Protein AF-E6LEN3-F1 (afdb_monomer_lite)

Radius of gyration: 14.25 Å; chains: 1; bounding box: 33×23×40 Å

Structure (mmCIF, N/CA/C/O backbone):
data_AF-E6LEN3-F1
#
_entry.id   AF-E6LEN3-F1
#
loop_
_atom_site.group_PDB
_atom_site.id
_atom_site.type_symbol
_atom_site.label_atom_id
_atom_site.label_alt_id
_a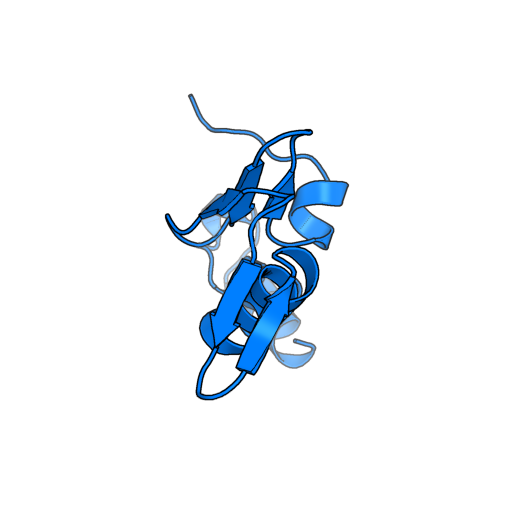tom_site.label_comp_id
_atom_site.label_asym_id
_atom_site.label_entity_id
_atom_site.label_seq_id
_atom_site.pdbx_PDB_ins_code
_atom_site.Cartn_x
_atom_site.Cartn_y
_atom_site.Cartn_z
_atom_site.occupancy
_atom_site.B_iso_or_equiv
_atom_site.auth_seq_id
_atom_site.auth_comp_id
_atom_site.auth_asym_id
_atom_site.auth_atom_id
_atom_site.pdbx_PDB_model_num
ATOM 1 N N . MET A 1 1 ? 15.382 -3.259 15.750 1.00 38.12 1 MET A N 1
ATOM 2 C CA . MET A 1 1 ? 15.162 -1.821 15.520 1.00 38.12 1 MET A CA 1
ATOM 3 C C . MET A 1 1 ? 13.768 -1.768 14.936 1.00 38.12 1 MET A C 1
ATOM 5 O O . MET A 1 1 ? 13.552 -2.463 13.957 1.00 38.12 1 MET A O 1
ATOM 9 N N . GLU A 1 2 ? 12.793 -1.171 15.620 1.00 50.22 2 GLU A N 1
ATOM 10 C CA . GLU A 1 2 ? 11.465 -0.991 15.018 1.00 50.22 2 GLU A CA 1
ATOM 11 C C . GLU A 1 2 ? 11.634 0.027 13.894 1.00 50.22 2 GLU A C 1
ATOM 13 O O . GLU A 1 2 ? 11.884 1.204 14.167 1.00 50.22 2 GLU A O 1
ATOM 18 N N . ASP A 1 3 ? 11.586 -0.439 12.647 1.00 59.75 3 ASP A N 1
ATOM 19 C CA . ASP A 1 3 ? 11.587 0.440 11.484 1.00 59.75 3 ASP A CA 1
ATOM 20 C C . ASP A 1 3 ? 10.344 1.324 11.577 1.00 59.75 3 ASP A C 1
ATOM 22 O O . ASP A 1 3 ? 9.208 0.902 11.363 1.00 59.75 3 ASP A O 1
ATOM 26 N N . THR A 1 4 ? 10.558 2.560 12.018 1.00 75.62 4 THR A N 1
ATOM 27 C CA . THR A 1 4 ? 9.493 3.544 12.146 1.00 75.62 4 THR A CA 1
ATOM 28 C C . THR A 1 4 ? 9.298 4.177 10.778 1.00 75.62 4 THR A C 1
ATOM 30 O O . THR A 1 4 ? 10.040 5.082 10.399 1.00 75.62 4 THR A O 1
ATOM 33 N N . PHE A 1 5 ? 8.311 3.689 10.032 1.00 87.06 5 PHE A N 1
ATOM 34 C CA . PHE A 1 5 ? 7.940 4.277 8.748 1.00 87.06 5 PHE A CA 1
ATOM 35 C C . PHE A 1 5 ? 7.366 5.689 8.926 1.00 87.06 5 PHE A C 1
ATOM 37 O O . PHE A 1 5 ? 6.741 6.022 9.938 1.00 87.06 5 PHE A O 1
ATOM 44 N N . ASN A 1 6 ? 7.565 6.539 7.926 1.00 91.75 6 ASN A N 1
ATOM 45 C CA . ASN A 1 6 ? 6.996 7.876 7.8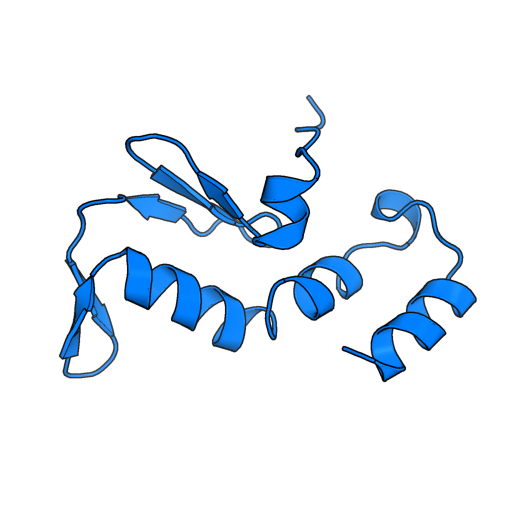76 1.00 91.75 6 ASN A CA 1
ATOM 46 C C . ASN A 1 6 ? 5.566 7.869 7.294 1.00 91.75 6 ASN A C 1
ATOM 48 O O . ASN A 1 6 ? 5.086 6.888 6.727 1.00 91.75 6 ASN A O 1
ATOM 52 N N . LEU A 1 7 ? 4.862 9.001 7.405 1.00 91.81 7 LEU A N 1
ATOM 53 C CA . LEU A 1 7 ? 3.467 9.116 6.954 1.00 91.81 7 LEU A CA 1
ATOM 54 C C . LEU A 1 7 ? 3.271 8.870 5.447 1.00 91.81 7 LEU A C 1
ATOM 56 O O . LEU A 1 7 ? 2.202 8.414 5.043 1.00 91.81 7 LEU A O 1
ATOM 60 N N . ILE A 1 8 ? 4.265 9.179 4.610 1.00 94.94 8 ILE A N 1
ATOM 61 C CA . ILE A 1 8 ? 4.196 8.943 3.161 1.00 94.94 8 ILE A CA 1
ATOM 62 C C . ILE A 1 8 ? 4.290 7.443 2.875 1.00 94.94 8 ILE A C 1
ATOM 64 O O . ILE A 1 8 ? 3.538 6.935 2.048 1.00 94.94 8 ILE A O 1
ATOM 68 N N . GLU A 1 9 ? 5.156 6.729 3.587 1.00 95.44 9 GLU A N 1
ATOM 69 C CA . GLU A 1 9 ? 5.313 5.277 3.459 1.00 95.44 9 GLU A CA 1
ATOM 70 C C . GLU A 1 9 ? 4.047 4.548 3.909 1.00 95.44 9 GLU A C 1
ATOM 72 O O . GLU A 1 9 ? 3.524 3.718 3.168 1.00 95.44 9 GLU A O 1
ATOM 77 N N . TYR A 1 10 ? 3.461 4.943 5.045 1.00 93.31 10 TYR A N 1
ATOM 78 C CA . TYR A 1 10 ? 2.164 4.414 5.475 1.00 93.31 10 TYR A CA 1
ATOM 79 C C . TYR A 1 10 ? 1.051 4.691 4.459 1.00 93.31 10 TYR A C 1
ATOM 81 O O . TYR A 1 10 ? 0.227 3.820 4.188 1.00 93.31 10 TYR A O 1
ATOM 89 N N . LYS A 1 11 ? 1.033 5.883 3.851 1.00 94.31 11 LYS A N 1
ATOM 90 C CA . LYS A 1 11 ? 0.059 6.228 2.806 1.00 94.31 11 LYS A CA 1
ATOM 91 C C . LYS A 1 11 ? 0.241 5.390 1.536 1.00 94.31 11 LYS A C 1
ATOM 93 O O . LYS A 1 11 ? -0.742 5.104 0.855 1.00 94.31 11 LYS A O 1
ATOM 98 N N . ASN A 1 12 ? 1.476 5.031 1.203 1.00 95.44 12 ASN A N 1
ATOM 99 C CA . ASN A 1 12 ? 1.798 4.261 0.005 1.00 95.44 12 ASN A CA 1
ATOM 100 C C . ASN A 1 12 ? 1.681 2.747 0.216 1.00 95.44 12 ASN A C 1
ATOM 102 O O . ASN A 1 12 ? 1.450 2.028 -0.750 1.00 95.44 12 ASN A O 1
ATOM 106 N N . GLY A 1 13 ? 1.844 2.265 1.448 1.00 94.94 13 GLY A N 1
ATOM 107 C CA . GLY A 1 13 ? 1.905 0.840 1.780 1.00 94.94 13 GLY A CA 1
ATOM 108 C C . GLY A 1 13 ? 3.245 0.168 1.466 1.00 94.94 13 GLY A C 1
ATOM 109 O O . GLY A 1 13 ? 3.369 -1.050 1.588 1.00 94.94 13 GLY A O 1
ATOM 110 N N . TYR A 1 14 ? 4.255 0.960 1.105 1.00 95.75 14 TYR A N 1
ATOM 111 C CA . TYR A 1 14 ? 5.638 0.533 0.903 1.00 95.75 14 TYR A CA 1
ATOM 112 C C . TYR A 1 14 ? 6.616 1.663 1.275 1.00 95.75 14 TYR A C 1
ATOM 114 O O . TYR A 1 14 ? 6.287 2.848 1.150 1.00 95.75 14 TYR A O 1
ATOM 122 N N . SER A 1 15 ? 7.824 1.288 1.691 1.00 95.19 15 SER A N 1
ATOM 123 C CA . SER A 1 15 ? 9.007 2.151 1.693 1.00 95.19 15 SER A CA 1
ATOM 124 C C . SER A 1 15 ? 9.707 2.054 0.338 1.00 95.19 15 SER A C 1
ATOM 126 O O . SER A 1 15 ? 9.694 0.998 -0.297 1.00 95.19 15 SER A O 1
ATOM 128 N N . ALA A 1 16 ? 10.275 3.159 -0.137 1.00 93.62 16 ALA A N 1
ATOM 129 C CA . ALA A 1 16 ? 10.973 3.214 -1.416 1.00 93.62 16 ALA A CA 1
ATOM 130 C C . ALA A 1 16 ? 12.317 3.927 -1.267 1.00 93.62 16 ALA A C 1
ATOM 132 O O . ALA A 1 16 ? 12.385 5.024 -0.712 1.00 93.62 16 ALA A O 1
ATOM 133 N N . SER A 1 17 ? 13.356 3.306 -1.814 1.00 92.88 17 SER A N 1
ATOM 134 C CA . SER A 1 17 ? 14.658 3.904 -2.092 1.00 92.88 17 SER A CA 1
ATOM 135 C C . SER A 1 17 ? 14.818 4.120 -3.603 1.00 92.88 17 SER A C 1
ATOM 137 O O . SER A 1 17 ? 13.898 3.847 -4.377 1.00 92.88 17 SER A O 1
ATOM 139 N N . ASP A 1 18 ? 15.985 4.599 -4.034 1.00 93.19 18 ASP A N 1
ATOM 140 C CA . ASP A 1 18 ? 16.297 4.730 -5.462 1.00 93.19 18 ASP A CA 1
ATOM 141 C C . ASP A 1 18 ? 16.398 3.365 -6.168 1.00 93.19 18 ASP A C 1
ATOM 143 O O . ASP A 1 18 ? 16.174 3.275 -7.372 1.00 93.19 18 ASP A O 1
ATOM 147 N N . GLU A 1 19 ? 16.701 2.294 -5.428 1.00 94.94 19 GLU A N 1
ATOM 148 C CA . GLU A 1 19 ? 16.950 0.964 -5.995 1.00 94.94 19 GLU A CA 1
ATOM 149 C C . GLU A 1 19 ? 15.817 -0.022 -5.723 1.00 94.94 19 GLU A C 1
ATOM 151 O O . GLU A 1 19 ? 15.519 -0.872 -6.562 1.00 94.94 19 GLU A O 1
ATOM 156 N N . THR A 1 20 ? 15.175 0.081 -4.559 1.00 95.88 20 THR A N 1
ATOM 157 C CA . THR A 1 20 ? 14.254 -0.939 -4.053 1.00 95.88 20 THR A CA 1
ATOM 158 C C . THR A 1 20 ? 12.970 -0.357 -3.492 1.00 95.88 20 THR A C 1
ATOM 160 O O . THR A 1 20 ? 12.918 0.757 -2.971 1.00 95.88 20 THR A O 1
ATOM 163 N N . VAL A 1 21 ? 11.923 -1.169 -3.551 1.00 95.88 21 VAL A N 1
ATOM 164 C CA . VAL A 1 21 ? 10.652 -0.947 -2.876 1.00 95.88 21 VAL A CA 1
ATOM 165 C C . VAL A 1 21 ? 10.369 -2.132 -1.968 1.00 95.88 21 VAL A C 1
ATOM 167 O O . VAL A 1 21 ? 10.360 -3.269 -2.434 1.00 95.88 21 VAL A O 1
ATOM 170 N N . GLN A 1 22 ? 10.106 -1.856 -0.693 1.00 95.38 22 GLN A N 1
ATOM 171 C CA . GLN A 1 22 ? 9.794 -2.849 0.334 1.00 95.38 22 GLN A CA 1
ATOM 172 C C . GLN A 1 22 ? 8.397 -2.590 0.902 1.00 95.38 22 GLN A C 1
ATOM 174 O O . GLN A 1 22 ? 8.090 -1.473 1.319 1.00 95.38 22 GLN A O 1
ATOM 179 N N . PHE A 1 23 ? 7.541 -3.610 0.935 1.00 95.31 23 PHE A N 1
ATOM 180 C CA . PHE A 1 23 ? 6.200 -3.473 1.510 1.00 95.31 23 PHE A CA 1
ATOM 181 C C . PHE A 1 23 ? 6.234 -3.405 3.036 1.00 95.31 23 PHE A C 1
ATOM 183 O O . PHE A 1 23 ? 7.068 -4.031 3.681 1.00 95.31 23 PHE A O 1
ATOM 190 N N . LEU A 1 24 ? 5.280 -2.677 3.623 1.00 93.38 24 LEU A N 1
ATOM 191 C CA . LEU A 1 24 ? 5.147 -2.610 5.085 1.00 93.38 24 LEU A CA 1
ATOM 192 C C . LEU A 1 24 ? 4.501 -3.873 5.678 1.00 93.38 24 LEU A C 1
ATOM 194 O O . LEU A 1 24 ? 4.589 -4.097 6.881 1.00 93.38 24 LEU A O 1
ATOM 198 N N . TYR A 1 25 ? 3.789 -4.656 4.863 1.00 91.31 25 TYR A N 1
ATOM 199 C CA . TYR A 1 25 ? 2.867 -5.695 5.340 1.00 91.31 25 TYR A CA 1
ATOM 200 C C . TYR A 1 25 ? 3.327 -7.120 5.016 1.00 91.31 25 TYR A C 1
ATOM 202 O O . TYR A 1 25 ? 2.691 -8.082 5.447 1.00 91.31 25 TYR A O 1
ATOM 210 N N . CYS A 1 26 ? 4.391 -7.263 4.226 1.00 92.94 26 CYS A N 1
ATOM 211 C CA . CYS A 1 26 ? 4.958 -8.540 3.815 1.00 92.94 26 CYS A CA 1
ATOM 212 C C . CYS A 1 26 ? 6.459 -8.392 3.533 1.00 92.94 26 CYS A C 1
ATOM 214 O O . CYS A 1 26 ? 6.990 -7.287 3.478 1.00 92.94 26 CYS A O 1
ATOM 216 N N . GLU A 1 27 ? 7.138 -9.517 3.331 1.00 93.12 27 GLU A N 1
ATOM 217 C CA . GLU A 1 27 ? 8.580 -9.555 3.053 1.00 93.12 27 GLU A CA 1
ATOM 218 C C . GLU A 1 27 ? 8.908 -9.364 1.561 1.00 93.12 27 GLU A C 1
ATOM 220 O O . GLU A 1 27 ? 10.070 -9.432 1.161 1.00 93.12 27 GLU A O 1
ATOM 225 N N . GLN A 1 28 ? 7.894 -9.145 0.714 1.00 93.88 28 GLN A N 1
ATOM 226 C CA . GLN A 1 28 ? 8.106 -8.953 -0.716 1.00 93.88 28 GLN A CA 1
ATOM 227 C C . GLN A 1 28 ? 8.820 -7.619 -0.972 1.00 93.88 28 GLN A C 1
ATOM 229 O O . GLN A 1 28 ? 8.540 -6.596 -0.341 1.00 93.88 28 GLN A O 1
ATOM 234 N N . GLN A 1 29 ? 9.706 -7.624 -1.963 1.00 94.81 29 GLN A N 1
ATOM 235 C CA . GLN A 1 29 ? 10.380 -6.433 -2.460 1.00 94.81 29 GLN A CA 1
ATOM 236 C C . GLN A 1 29 ? 10.452 -6.448 -3.986 1.00 94.81 29 GLN A C 1
ATOM 238 O O . GLN A 1 29 ? 10.360 -7.510 -4.605 1.00 94.81 29 GLN A O 1
ATOM 243 N N . TYR A 1 30 ? 10.622 -5.263 -4.563 1.00 96.06 30 TYR A N 1
ATOM 244 C CA . TYR A 1 30 ? 10.832 -5.056 -5.993 1.00 96.06 30 TYR A CA 1
ATOM 245 C C . TYR A 1 30 ? 12.035 -4.137 -6.211 1.00 96.06 30 TYR A C 1
ATOM 247 O O . TYR A 1 30 ? 12.249 -3.207 -5.434 1.00 96.06 30 TYR A O 1
ATOM 255 N N . MET A 1 31 ? 12.790 -4.362 -7.281 1.00 96.38 31 MET A N 1
ATOM 256 C CA . MET A 1 31 ? 13.791 -3.410 -7.769 1.00 96.38 31 MET A CA 1
ATOM 257 C C . MET A 1 31 ? 13.094 -2.353 -8.632 1.00 96.38 31 MET A C 1
ATOM 259 O O . MET A 1 31 ? 12.290 -2.698 -9.492 1.00 96.38 31 MET A O 1
ATOM 263 N N . VAL A 1 32 ? 13.397 -1.068 -8.450 1.00 93.81 32 VAL A N 1
ATOM 264 C CA . VAL A 1 32 ? 12.672 0.043 -9.107 1.00 93.81 32 VAL A CA 1
ATOM 265 C C . VAL A 1 32 ? 12.672 -0.066 -10.640 1.00 93.81 32 VAL A C 1
ATOM 267 O O . VAL A 1 32 ? 11.651 0.221 -11.273 1.00 93.81 32 VAL A O 1
ATOM 270 N N . ASP A 1 33 ? 13.772 -0.542 -11.223 1.00 95.00 33 ASP A N 1
ATOM 271 C CA . ASP A 1 33 ? 13.968 -0.632 -12.675 1.00 95.00 33 ASP A CA 1
ATOM 272 C C . ASP A 1 33 ? 13.746 -2.036 -13.259 1.00 95.00 33 ASP A C 1
ATOM 274 O O . ASP A 1 33 ? 14.025 -2.275 -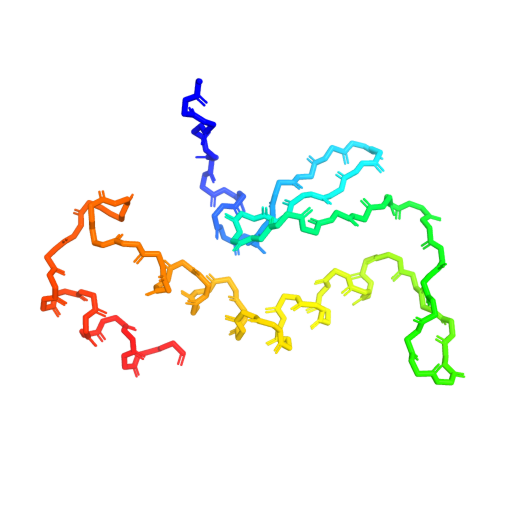14.438 1.00 95.00 33 ASP A O 1
ATOM 278 N N . GLU A 1 34 ? 13.237 -2.992 -12.477 1.00 94.06 34 GLU A N 1
ATOM 279 C CA . GLU A 1 34 ? 13.004 -4.331 -13.014 1.00 94.06 34 GLU A CA 1
ATOM 280 C C . GLU A 1 34 ? 11.761 -4.413 -13.909 1.00 94.06 34 GLU A C 1
ATOM 282 O O . GLU A 1 34 ? 10.772 -3.678 -13.775 1.00 94.06 34 GLU A O 1
ATOM 287 N N . ILE A 1 35 ? 11.812 -5.376 -14.827 1.00 96.56 35 ILE A N 1
ATOM 288 C CA . ILE A 1 35 ? 10.663 -5.810 -15.610 1.00 96.56 35 ILE A CA 1
ATOM 289 C C . ILE A 1 35 ? 10.159 -7.116 -15.006 1.00 96.56 35 ILE A C 1
ATOM 291 O O . ILE A 1 35 ? 10.878 -8.112 -14.962 1.00 96.56 35 ILE A O 1
ATOM 295 N N . VAL A 1 36 ? 8.906 -7.106 -14.561 1.00 94.75 36 VAL A N 1
ATOM 296 C CA . VAL A 1 36 ? 8.261 -8.226 -13.875 1.00 94.75 36 VAL A CA 1
ATOM 297 C C . VAL A 1 36 ? 7.324 -8.934 -14.843 1.00 94.75 36 VAL A C 1
ATOM 299 O O . VAL A 1 36 ? 6.523 -8.292 -15.527 1.00 94.75 36 VAL A O 1
ATOM 302 N N . ALA A 1 37 ? 7.392 -10.262 -14.880 1.00 94.12 37 ALA A N 1
ATOM 303 C CA . ALA A 1 37 ? 6.384 -11.076 -15.546 1.00 94.12 37 ALA A CA 1
ATOM 304 C C . ALA A 1 37 ? 5.161 -11.226 -14.630 1.00 94.12 37 ALA A C 1
ATOM 306 O O . ALA A 1 37 ? 5.258 -11.818 -13.556 1.00 94.12 37 ALA A O 1
ATOM 307 N N . LEU A 1 38 ? 4.021 -10.677 -15.050 1.00 90.94 38 LEU A N 1
ATOM 308 C CA . LEU A 1 38 ? 2.723 -10.876 -14.409 1.00 90.94 38 LEU A CA 1
ATOM 309 C C . LEU A 1 38 ? 1.783 -11.510 -15.431 1.00 90.94 38 LEU A C 1
ATOM 311 O O . LEU A 1 38 ? 1.441 -10.888 -16.441 1.00 90.94 38 LEU A O 1
ATOM 315 N N . ASP A 1 39 ? 1.385 -12.751 -15.162 1.00 87.19 39 ASP A N 1
ATOM 316 C CA . ASP A 1 39 ? 0.652 -13.603 -16.098 1.00 87.19 39 ASP A CA 1
ATOM 317 C C . ASP A 1 39 ? 1.392 -13.696 -17.451 1.00 87.19 39 ASP A C 1
ATOM 319 O O . ASP A 1 39 ? 2.573 -14.037 -17.503 1.00 87.19 39 ASP A O 1
ATOM 323 N N . GLU A 1 40 ? 0.724 -13.360 -18.555 1.00 91.44 40 GLU A N 1
ATOM 324 C CA . GLU A 1 40 ? 1.290 -13.381 -19.911 1.00 91.44 40 GLU A CA 1
ATOM 325 C C . GLU A 1 40 ? 1.890 -12.029 -20.342 1.00 91.44 40 GLU A C 1
ATOM 327 O O . GLU A 1 40 ? 2.122 -11.790 -21.529 1.00 91.44 40 GLU A O 1
ATOM 332 N N . LYS A 1 41 ? 2.106 -11.096 -19.404 1.00 94.81 41 LYS A N 1
ATOM 333 C CA . LYS A 1 41 ? 2.579 -9.740 -19.708 1.00 94.81 41 LYS A CA 1
ATOM 334 C C . LYS A 1 41 ? 3.842 -9.396 -18.934 1.00 94.81 41 LYS A C 1
ATOM 336 O O . LYS A 1 41 ? 3.977 -9.682 -17.750 1.00 94.81 41 LYS A O 1
ATOM 341 N N . LEU A 1 42 ? 4.742 -8.694 -19.613 1.00 96.50 42 LEU A N 1
ATOM 342 C CA . LEU A 1 42 ? 5.859 -8.008 -18.979 1.00 96.50 42 LEU A CA 1
ATOM 343 C C . LEU A 1 42 ? 5.418 -6.596 -18.598 1.00 96.50 42 L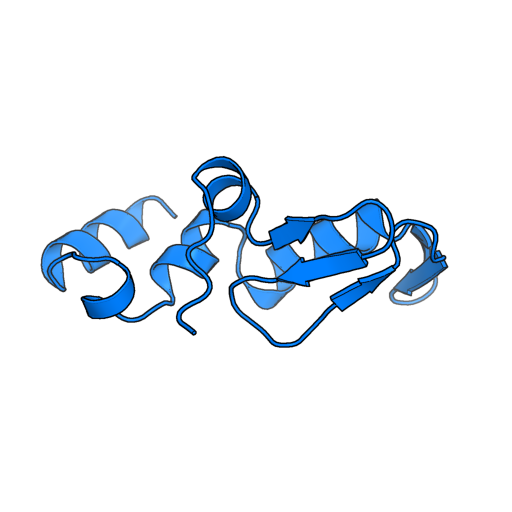EU A C 1
ATOM 345 O O . LEU A 1 42 ? 4.876 -5.862 -19.428 1.00 96.50 42 LEU A O 1
ATOM 349 N N . VAL A 1 43 ? 5.640 -6.220 -17.345 1.00 96.44 43 VAL A N 1
ATOM 350 C CA . VAL A 1 43 ? 5.276 -4.907 -16.810 1.00 96.44 43 VAL A CA 1
ATOM 351 C C . VAL A 1 43 ? 6.447 -4.286 -16.063 1.00 96.44 43 VAL A C 1
ATOM 353 O O . VAL A 1 43 ? 7.382 -4.970 -15.661 1.00 96.44 43 VAL A O 1
ATOM 356 N N . THR A 1 44 ? 6.393 -2.976 -15.850 1.00 96.69 44 THR A N 1
ATOM 357 C CA . THR A 1 44 ? 7.383 -2.288 -15.015 1.00 96.69 44 THR A CA 1
ATOM 358 C C . THR A 1 44 ? 7.197 -2.639 -13.541 1.00 96.69 44 THR A C 1
ATOM 360 O O . THR A 1 44 ? 6.066 -2.882 -13.103 1.00 96.69 44 THR A O 1
ATOM 363 N N . ALA A 1 45 ? 8.271 -2.557 -12.753 1.00 95.31 45 ALA A N 1
ATOM 364 C CA . ALA A 1 45 ? 8.215 -2.677 -11.296 1.00 95.31 45 ALA A CA 1
ATOM 365 C C . ALA A 1 45 ? 7.118 -1.794 -10.690 1.00 95.31 45 ALA A C 1
ATOM 367 O O . ALA A 1 45 ? 6.303 -2.254 -9.898 1.00 95.31 45 ALA A O 1
ATOM 368 N N . ARG A 1 46 ? 6.994 -0.539 -11.150 1.00 94.75 46 ARG A N 1
ATOM 369 C CA . ARG A 1 46 ? 5.938 0.386 -10.702 1.00 94.75 46 ARG A CA 1
ATOM 370 C C . ARG A 1 46 ? 4.525 -0.177 -10.882 1.00 94.75 46 ARG A C 1
ATOM 372 O O . ARG A 1 46 ? 3.658 0.080 -10.046 1.00 94.75 46 ARG A O 1
ATOM 379 N N . HIS A 1 47 ? 4.256 -0.879 -11.982 1.00 96.00 47 HIS A N 1
ATOM 380 C CA . HIS A 1 47 ? 2.961 -1.525 -12.187 1.00 96.00 47 HIS A CA 1
ATOM 381 C C . HIS A 1 47 ? 2.810 -2.742 -11.270 1.00 96.00 47 HIS A C 1
ATOM 383 O O . HIS A 1 47 ? 1.762 -2.898 -10.644 1.00 96.00 47 HIS A O 1
ATOM 389 N N . ALA A 1 48 ? 3.858 -3.559 -11.155 1.00 96.31 48 ALA A N 1
ATOM 390 C CA . ALA A 1 48 ? 3.865 -4.740 -10.301 1.00 96.31 48 ALA A CA 1
ATOM 391 C C . ALA A 1 48 ? 3.642 -4.400 -8.824 1.00 96.31 48 ALA A C 1
ATOM 393 O O . ALA A 1 48 ? 2.785 -5.010 -8.197 1.00 96.31 48 ALA A O 1
ATOM 394 N N . ILE A 1 49 ? 4.305 -3.365 -8.305 1.00 95.62 49 ILE A N 1
ATOM 395 C CA . ILE A 1 49 ? 4.147 -2.872 -6.931 1.00 95.62 49 ILE A CA 1
ATOM 396 C C . ILE A 1 49 ? 2.690 -2.495 -6.657 1.00 95.62 49 ILE A C 1
ATOM 398 O O . ILE A 1 49 ? 2.099 -2.939 -5.675 1.00 95.62 49 ILE A O 1
ATOM 402 N N . LYS A 1 50 ? 2.079 -1.703 -7.549 1.00 95.19 50 LYS A N 1
ATOM 403 C CA . LYS A 1 50 ? 0.671 -1.304 -7.406 1.00 95.19 50 LYS A CA 1
ATOM 404 C C . LYS A 1 50 ? -0.263 -2.506 -7.437 1.00 95.19 50 LYS A C 1
ATOM 406 O O . LYS A 1 50 ? -1.191 -2.565 -6.638 1.00 95.19 50 LYS A O 1
ATOM 411 N N . LYS A 1 51 ? -0.027 -3.443 -8.357 1.00 95.69 51 LYS A N 1
ATOM 412 C CA . LYS A 1 51 ? -0.840 -4.652 -8.484 1.00 95.69 51 LYS A CA 1
ATOM 413 C C . LYS A 1 51 ? -0.703 -5.542 -7.248 1.00 95.69 51 LYS A C 1
ATOM 415 O O . LYS A 1 51 ? -1.720 -5.920 -6.689 1.00 95.69 51 LYS A O 1
ATOM 420 N N . HIS A 1 52 ? 0.516 -5.785 -6.767 1.00 95.88 52 HIS A N 1
ATOM 421 C CA . HIS A 1 52 ? 0.771 -6.538 -5.539 1.00 95.88 52 HIS A CA 1
ATOM 422 C C . HIS A 1 52 ? 0.055 -5.913 -4.339 1.00 95.88 52 HIS A C 1
ATOM 424 O O . HIS A 1 52 ? -0.648 -6.607 -3.614 1.00 95.88 52 HIS A O 1
ATOM 430 N N . LEU A 1 53 ? 0.168 -4.592 -4.171 1.00 95.69 53 LEU A N 1
ATOM 431 C CA . LEU A 1 53 ? -0.475 -3.880 -3.069 1.00 95.69 53 LEU A CA 1
ATOM 432 C C . LEU A 1 53 ? -1.999 -4.059 -3.059 1.00 95.69 53 LEU A C 1
ATOM 434 O O . LEU A 1 53 ? -2.594 -4.264 -2.005 1.00 95.69 53 LEU A O 1
ATOM 438 N N . ILE A 1 54 ? -2.638 -3.972 -4.226 1.00 96.06 54 ILE A N 1
ATOM 439 C CA . ILE A 1 54 ? -4.085 -4.165 -4.349 1.00 96.06 54 ILE A CA 1
ATOM 440 C C . ILE A 1 54 ? -4.457 -5.637 -4.164 1.00 96.06 54 ILE A C 1
ATOM 442 O O . ILE A 1 54 ? -5.334 -5.941 -3.363 1.00 96.06 54 ILE A O 1
ATOM 446 N N . ASP A 1 55 ? -3.780 -6.549 -4.856 1.00 95.62 55 ASP A N 1
ATOM 447 C CA . ASP A 1 55 ? -4.171 -7.959 -4.904 1.00 95.62 55 ASP A CA 1
ATOM 448 C C . ASP A 1 55 ? -3.893 -8.693 -3.585 1.00 95.62 55 ASP A C 1
ATOM 450 O O . ASP A 1 55 ? -4.672 -9.558 -3.192 1.00 95.62 55 ASP A O 1
ATOM 454 N N . GLN A 1 56 ? -2.791 -8.366 -2.901 1.00 95.69 56 GLN A N 1
ATOM 455 C CA . GLN A 1 56 ? -2.363 -9.060 -1.679 1.00 95.69 56 GLN A CA 1
ATOM 456 C C . GLN A 1 56 ? -2.815 -8.358 -0.398 1.00 95.69 56 GLN A C 1
ATOM 458 O O . GLN A 1 56 ? -2.989 -9.012 0.630 1.00 95.69 56 GLN A O 1
ATOM 463 N N . HIS A 1 57 ? -3.006 -7.036 -0.439 1.00 95.44 57 HIS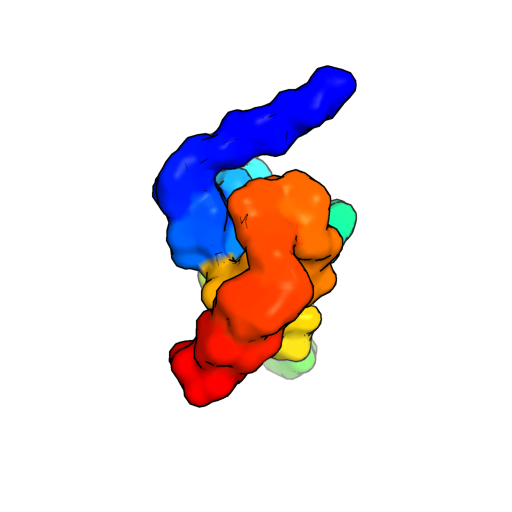 A N 1
ATOM 464 C CA . HIS A 1 57 ? -3.301 -6.241 0.760 1.00 95.44 57 HIS A CA 1
ATOM 465 C C . HIS A 1 57 ? -4.590 -5.422 0.663 1.00 95.44 57 HIS A C 1
ATOM 467 O O . HIS A 1 57 ? -4.959 -4.773 1.636 1.00 95.44 57 HIS A O 1
ATOM 473 N N . GLY A 1 58 ? -5.285 -5.433 -0.481 1.00 94.31 58 GLY A N 1
ATOM 474 C CA . GLY A 1 58 ? -6.466 -4.595 -0.715 1.00 94.31 58 GLY A CA 1
ATOM 475 C C . GLY A 1 58 ? -6.157 -3.098 -0.722 1.00 94.31 58 GLY A C 1
ATOM 476 O O . GLY A 1 58 ? -7.038 -2.278 -0.484 1.00 94.31 58 GLY A O 1
ATOM 477 N N . GLY A 1 59 ? -4.902 -2.728 -0.987 1.00 95.19 59 GLY A N 1
ATOM 478 C CA . GLY A 1 59 ? -4.430 -1.350 -0.942 1.00 95.19 59 GLY A CA 1
ATOM 479 C C . GLY A 1 59 ? -3.791 -0.949 0.394 1.00 95.19 59 GLY A C 1
ATOM 480 O O . GLY A 1 59 ? -3.748 -1.734 1.340 1.00 95.19 59 GLY A O 1
ATOM 481 N N . PRO A 1 60 ? -3.283 0.296 0.488 1.00 94.44 60 PRO A N 1
ATOM 482 C CA . PRO A 1 60 ? -2.590 0.768 1.685 1.00 94.44 60 PRO A CA 1
ATOM 483 C C . PRO A 1 60 ? -3.479 0.772 2.935 1.00 94.44 60 PRO A C 1
ATOM 485 O O . PRO A 1 60 ? -3.043 0.354 4.001 1.00 94.44 60 PRO A O 1
ATOM 488 N N . LEU A 1 61 ? -4.735 1.231 2.827 1.00 94.38 61 LEU A N 1
ATOM 489 C CA . LEU A 1 61 ? -5.618 1.352 3.993 1.00 94.38 61 LEU A CA 1
ATOM 490 C C . LEU A 1 61 ? -5.962 -0.019 4.579 1.00 94.38 61 LEU A C 1
ATOM 492 O O . LEU A 1 61 ? -5.801 -0.220 5.782 1.00 94.38 61 LEU A O 1
ATOM 496 N N . LEU A 1 62 ? -6.389 -0.966 3.742 1.00 94.62 62 LEU A N 1
ATOM 497 C CA . LEU A 1 62 ? -6.708 -2.307 4.215 1.00 94.62 62 LEU A CA 1
ATOM 498 C C . LEU A 1 62 ? -5.453 -3.038 4.726 1.00 94.62 62 LEU A C 1
ATOM 500 O O . LEU A 1 62 ? -5.527 -3.689 5.765 1.00 94.62 62 LEU A O 1
ATOM 504 N N . GLY A 1 63 ? -4.290 -2.843 4.093 1.00 94.31 63 GLY A N 1
ATOM 505 C CA . GLY A 1 63 ? -3.008 -3.364 4.581 1.00 94.31 63 GLY A CA 1
ATOM 506 C C . GLY A 1 63 ? -2.576 -2.794 5.941 1.00 94.31 63 GLY A C 1
ATOM 507 O O . GLY A 1 63 ? -2.079 -3.529 6.795 1.00 94.31 63 GLY A O 1
ATOM 508 N N . LEU A 1 64 ? -2.822 -1.504 6.204 1.00 92.88 64 LEU A N 1
ATOM 509 C CA . LEU A 1 64 ? -2.638 -0.922 7.542 1.00 92.88 64 LEU A CA 1
ATOM 510 C C . LEU A 1 64 ? -3.602 -1.549 8.542 1.00 92.88 64 LEU A C 1
ATOM 512 O O . LEU A 1 64 ? -3.198 -1.986 9.615 1.00 92.88 64 LEU A O 1
ATOM 516 N N . LEU A 1 65 ? -4.881 -1.631 8.185 1.00 94.25 65 LEU A N 1
ATOM 517 C CA . LEU A 1 65 ? -5.911 -2.186 9.055 1.00 94.25 65 LEU A CA 1
ATOM 518 C C . LEU A 1 65 ? -5.802 -3.709 9.215 1.00 94.25 65 LEU A C 1
ATOM 520 O O . LEU A 1 65 ? -6.464 -4.266 10.084 1.00 94.25 65 LEU A O 1
ATOM 524 N N . SER A 1 66 ? -4.950 -4.414 8.470 1.00 92.31 66 SER A N 1
ATOM 525 C CA . SER A 1 66 ? -4.647 -5.818 8.760 1.00 92.31 66 SER A CA 1
ATOM 526 C C . SER A 1 66 ? -3.636 -5.980 9.903 1.00 92.31 66 SER A C 1
ATOM 528 O O . SER A 1 66 ? -3.589 -7.049 10.508 1.00 92.31 66 SER A O 1
ATOM 530 N N . GLN A 1 67 ? -2.876 -4.933 10.252 1.00 91.12 67 GLN A N 1
ATOM 531 C CA . GLN A 1 67 ? -1.880 -4.956 11.335 1.00 91.12 67 GLN A CA 1
ATOM 532 C C . GLN A 1 67 ? -2.526 -5.035 12.722 1.00 91.12 67 GLN A C 1
ATOM 534 O O . GLN A 1 67 ? -3.715 -4.763 12.891 1.00 91.12 67 GLN A O 1
ATOM 539 N N . THR A 1 68 ? -1.771 -5.406 13.754 1.00 91.00 68 THR A N 1
ATOM 540 C CA . THR A 1 68 ? -2.311 -5.497 15.123 1.00 91.00 68 THR A CA 1
ATOM 541 C C . THR A 1 68 ? -2.752 -4.127 15.653 1.00 91.00 68 THR A C 1
ATOM 543 O O . THR A 1 68 ? -2.253 -3.080 15.241 1.00 91.00 68 THR A O 1
ATOM 546 N N . LYS A 1 69 ? -3.717 -4.112 16.579 1.00 91.00 69 LYS A N 1
ATOM 547 C CA . LYS A 1 69 ? -4.220 -2.857 17.165 1.00 91.00 69 LYS A CA 1
ATOM 548 C C . LYS A 1 69 ? -3.129 -2.135 17.974 1.00 91.00 69 LYS A C 1
ATOM 550 O O . LYS A 1 69 ? -3.120 -0.909 18.022 1.00 91.00 69 LYS A O 1
ATOM 555 N N . GLU A 1 70 ? -2.188 -2.893 18.540 1.00 91.38 70 GLU A N 1
ATOM 556 C CA . GLU A 1 70 ? -1.002 -2.408 19.245 1.00 91.38 70 GLU A CA 1
ATOM 557 C C . GLU A 1 70 ? -0.063 -1.651 18.300 1.00 91.38 70 GLU A C 1
ATOM 559 O O . GLU A 1 70 ? 0.334 -0.535 18.619 1.00 91.38 70 GLU A O 1
ATOM 564 N N . GLN A 1 71 ? 0.219 -2.207 17.115 1.00 86.81 71 GLN A N 1
ATOM 565 C CA . GLN A 1 71 ? 1.027 -1.535 16.087 1.00 86.81 71 GLN A CA 1
ATOM 566 C C . GLN A 1 71 ? 0.369 -0.244 15.583 1.00 86.81 71 GLN A C 1
ATOM 568 O O . GLN A 1 71 ? 1.056 0.726 15.279 1.00 86.81 71 GLN A O 1
ATOM 573 N N . LEU A 1 72 ? -0.963 -0.222 15.502 1.00 88.62 72 LEU A N 1
ATOM 574 C CA . LEU A 1 72 ? -1.719 0.945 15.044 1.00 88.62 72 LEU A CA 1
ATOM 575 C C . LEU A 1 72 ? -1.976 1.984 16.147 1.00 88.62 72 LEU A C 1
ATOM 577 O O . LEU A 1 72 ? -2.435 3.084 15.845 1.00 88.62 72 LEU A O 1
ATOM 581 N N . GLY A 1 73 ? -1.732 1.651 17.417 1.00 90.75 73 GLY A N 1
ATOM 582 C CA . GLY A 1 73 ? -2.040 2.529 18.548 1.00 90.75 73 GLY A CA 1
ATOM 583 C C . GLY A 1 73 ? -3.537 2.827 18.714 1.00 90.75 73 GLY A C 1
ATOM 584 O O . GLY A 1 73 ? -3.899 3.898 19.200 1.00 90.75 73 GLY A O 1
ATOM 585 N N . VAL A 1 74 ? -4.415 1.905 18.303 1.00 93.75 74 VAL A N 1
ATOM 586 C CA . VAL A 1 74 ? -5.879 2.067 18.373 1.00 93.75 74 VAL A CA 1
ATOM 587 C C . VAL A 1 74 ? -6.534 0.963 19.197 1.00 93.75 74 VAL A C 1
ATOM 589 O O . VAL A 1 74 ? -5.978 -0.107 19.432 1.00 93.75 74 VAL A O 1
ATOM 592 N N . THR A 1 75 ? -7.765 1.202 19.634 1.00 96.94 75 THR A N 1
ATOM 593 C CA . THR A 1 75 ? -8.614 0.148 20.203 1.00 96.94 75 THR A CA 1
ATOM 594 C C . THR A 1 75 ? -9.163 -0.768 19.108 1.00 96.94 75 THR A C 1
ATOM 596 O O . THR A 1 75 ? -9.267 -0.377 17.945 1.00 96.94 75 THR A O 1
ATOM 599 N N . GLN A 1 76 ? -9.593 -1.976 19.492 1.00 94.94 76 GLN A N 1
ATOM 600 C CA . GLN A 1 76 ? -10.247 -2.896 18.555 1.00 94.94 76 GLN A CA 1
ATOM 601 C C . GLN A 1 76 ? -11.487 -2.255 17.916 1.00 94.94 76 GLN A C 1
ATOM 603 O O . GLN A 1 76 ? -11.630 -2.286 16.705 1.00 94.94 76 GLN A O 1
ATOM 608 N N . THR A 1 77 ? -12.320 -1.572 18.705 1.00 97.00 77 THR A N 1
ATOM 609 C CA . THR A 1 77 ? -13.528 -0.905 18.201 1.00 97.00 77 THR A CA 1
ATOM 610 C C . THR A 1 77 ? -13.219 0.187 17.176 1.00 97.00 77 THR A C 1
ATOM 612 O O . THR A 1 77 ? -13.895 0.274 16.158 1.00 97.00 77 THR A O 1
ATOM 615 N N . GLN A 1 78 ? -12.196 1.018 17.408 1.00 96.31 78 GLN A N 1
AT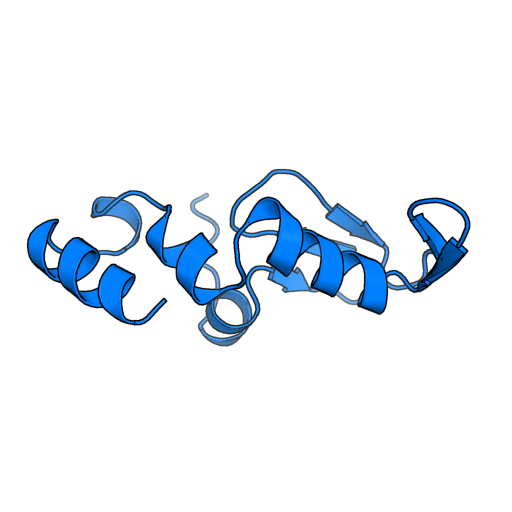OM 616 C CA . GLN A 1 78 ? -11.779 2.027 16.424 1.00 96.31 78 GLN A CA 1
ATOM 617 C C . GLN A 1 78 ? -11.305 1.370 15.126 1.00 96.31 78 GLN A C 1
ATOM 619 O O . GLN A 1 78 ? -11.656 1.833 14.044 1.00 96.31 78 GLN A O 1
ATOM 624 N N . LYS A 1 79 ? -10.548 0.275 15.233 1.00 95.38 79 LYS A N 1
ATOM 625 C CA . LYS A 1 79 ? -10.091 -0.501 14.083 1.00 95.38 79 LYS A CA 1
ATOM 626 C C . LYS A 1 79 ? -11.265 -1.093 13.295 1.00 95.38 79 LYS A C 1
ATOM 628 O O . LYS A 1 79 ? -11.314 -0.928 12.082 1.00 95.38 79 LYS A O 1
ATOM 633 N N . ASP A 1 80 ? -12.229 -1.703 13.984 1.00 94.50 80 ASP A N 1
ATOM 634 C CA . ASP A 1 80 ? -13.429 -2.287 13.373 1.00 94.50 80 ASP A CA 1
ATOM 635 C C . ASP A 1 80 ? -14.247 -1.227 12.619 1.00 94.50 80 ASP A C 1
ATOM 637 O O . ASP A 1 80 ? -14.709 -1.478 11.510 1.00 94.50 80 ASP A O 1
ATOM 641 N N . ILE A 1 81 ? -14.378 -0.017 13.180 1.00 95.88 81 ILE A N 1
ATOM 642 C CA . ILE A 1 81 ? -15.040 1.115 12.514 1.00 95.88 81 ILE A CA 1
ATOM 643 C C . ILE A 1 81 ? -14.278 1.536 11.253 1.00 95.88 81 ILE A C 1
ATOM 645 O O . ILE A 1 81 ? -14.901 1.773 10.222 1.00 95.88 81 ILE A O 1
ATOM 649 N N . LEU A 1 82 ? -12.947 1.634 11.316 1.00 94.56 82 LEU A N 1
ATOM 650 C CA . LEU A 1 82 ? -12.127 2.048 10.173 1.00 94.56 82 LEU A CA 1
ATOM 651 C C . LEU A 1 82 ? -12.200 1.051 9.009 1.00 94.56 82 LEU A C 1
ATOM 653 O O . LEU A 1 82 ? -12.220 1.476 7.857 1.00 94.56 82 LEU A O 1
ATOM 657 N N . VAL A 1 83 ? -12.304 -0.250 9.301 1.00 93.62 83 VAL A N 1
ATOM 658 C CA . VAL A 1 83 ? -12.459 -1.306 8.284 1.00 93.62 83 VAL A CA 1
ATOM 659 C C . VAL A 1 83 ? -13.736 -1.131 7.457 1.00 93.62 83 VAL A C 1
ATOM 661 O O . VAL A 1 83 ? -13.753 -1.511 6.294 1.00 93.62 83 VAL A O 1
ATOM 664 N N . LEU A 1 84 ? -14.786 -0.498 7.994 1.00 94.12 84 LEU A N 1
ATOM 665 C CA . LEU A 1 84 ? -16.019 -0.229 7.240 1.00 94.12 84 LEU A CA 1
ATOM 666 C C . LEU A 1 84 ? -15.829 0.770 6.083 1.00 94.12 84 LEU A C 1
ATOM 668 O O . LEU A 1 84 ? -16.695 0.855 5.215 1.00 94.12 84 LEU A O 1
ATOM 672 N N . PHE A 1 85 ? -14.737 1.540 6.087 1.00 89.50 85 PHE A N 1
ATOM 673 C CA . PHE A 1 85 ? -14.409 2.533 5.056 1.00 89.50 85 PHE A CA 1
ATOM 674 C C . PHE A 1 85 ? -13.274 2.089 4.124 1.00 89.50 85 PHE A C 1
ATOM 676 O O . PHE A 1 85 ? -12.879 2.870 3.255 1.00 89.50 85 PHE A O 1
ATOM 683 N N . ALA A 1 86 ? -12.713 0.902 4.362 1.00 86.38 86 ALA A N 1
ATOM 684 C CA . ALA A 1 86 ? -11.545 0.386 3.660 1.00 86.38 86 ALA A CA 1
ATOM 685 C C . ALA A 1 86 ? -11.899 -0.299 2.338 1.00 86.38 86 ALA A C 1
ATOM 687 O O . ALA A 1 86 ? -12.996 -0.896 2.241 1.00 86.38 86 ALA A O 1
#

Sequence (86 aa):
MEDTFNLIEYKNGYSASDETVQFLYCEQQYMVDEIVALDEKLVTARHAIKKHLIDQHGGPLLGLLSQTKEQLGVTQTQKDILVLFA

Foldseek 3Di:
DPPDDDPVCLQQQWDDDQFKIAGPQDRDMDGQQDFDDDPPDTDGSVVVSVCCQCVVQVHSQSSLLVDDCVVVVHDPVVSVVSVVVD

Secondary structure (DSSP, 8-state):
------HHHHHHTEEE-SSEEEESSSS-EEETTPEEEETTEEEEHHHHHHHHHHHHHSSHHHHHHTS-HHHHT--HHHHHHHHTT-

pLDDT: mean 92.19, std 8.85, range [38.12, 97.0]

Organism: Enterococcus italicus (strain DSM 15952 / CCUG 50447 / LMG 22039 / TP 1.5) (NCBI:txid888064)